Protein AF-A0A370QL96-F1 (afdb_monomer)

Organism: NCBI:txid1703343

pLDDT: mean 87.05, std 15.66, range [42.31, 98.56]

Structure (mmCIF, N/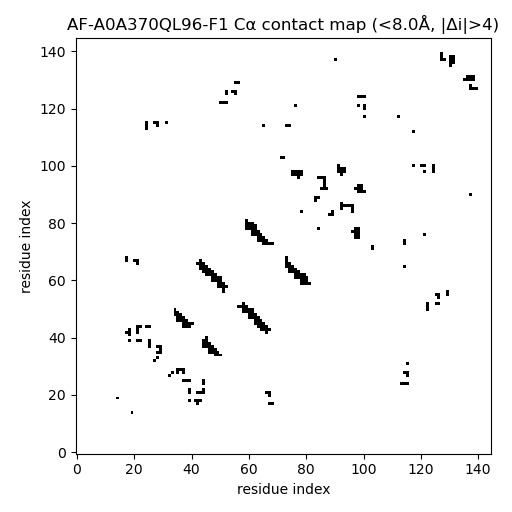CA/C/O backbone):
data_AF-A0A370QL96-F1
#
_entry.id   AF-A0A370QL96-F1
#
loop_
_atom_site.group_PDB
_atom_site.id
_atom_site.type_symbol
_atom_site.label_atom_id
_atom_site.label_alt_id
_atom_site.label_comp_id
_atom_site.label_asym_id
_atom_site.label_entity_id
_atom_site.label_seq_id
_atom_site.pdbx_PDB_ins_code
_atom_site.Cartn_x
_atom_site.Cartn_y
_atom_site.Cartn_z
_atom_site.occupancy
_atom_site.B_iso_or_equiv
_atom_site.auth_seq_id
_atom_site.auth_comp_id
_atom_site.auth_asym_id
_atom_site.auth_atom_id
_atom_site.pdbx_PDB_model_num
ATOM 1 N N . MET A 1 1 ? 9.394 -16.112 -54.673 1.00 42.31 1 MET A N 1
ATOM 2 C CA . MET A 1 1 ? 10.365 -15.279 -53.932 1.00 42.31 1 MET A CA 1
ATOM 3 C C . MET A 1 1 ? 10.027 -15.403 -52.456 1.00 42.31 1 MET A C 1
ATOM 5 O O . MET A 1 1 ? 9.014 -14.863 -52.035 1.00 42.31 1 MET A O 1
ATOM 9 N N . GLY A 1 2 ? 10.762 -16.230 -51.711 1.00 45.53 2 GLY A N 1
ATOM 10 C CA . GLY A 1 2 ? 10.506 -16.441 -50.284 1.00 45.53 2 GLY A CA 1
ATOM 11 C C . GLY A 1 2 ? 11.144 -15.321 -49.474 1.00 45.53 2 GLY A C 1
ATOM 12 O O . GLY A 1 2 ? 12.354 -15.126 -49.560 1.00 45.53 2 GLY A O 1
ATOM 13 N N . VAL A 1 3 ? 10.343 -14.571 -48.721 1.00 49.50 3 VAL A N 1
ATOM 14 C CA . VAL A 1 3 ? 10.863 -13.599 -47.755 1.00 49.50 3 VAL A CA 1
ATOM 15 C C . VAL A 1 3 ? 11.424 -14.394 -46.582 1.00 49.50 3 VAL A C 1
ATOM 17 O O . VAL A 1 3 ? 10.677 -15.032 -45.844 1.00 49.50 3 VAL A O 1
ATOM 20 N N . ASN A 1 4 ? 12.747 -14.399 -46.445 1.00 49.22 4 ASN A N 1
ATOM 21 C CA . ASN A 1 4 ? 13.420 -15.013 -45.310 1.00 49.22 4 ASN A CA 1
ATOM 22 C C . ASN A 1 4 ? 13.258 -14.080 -44.100 1.00 49.22 4 ASN A C 1
ATOM 24 O O . ASN A 1 4 ? 13.904 -13.034 -44.022 1.00 49.22 4 ASN A O 1
ATOM 28 N N . PHE A 1 5 ? 12.325 -14.412 -43.208 1.00 52.44 5 PHE A N 1
ATOM 29 C CA . PHE A 1 5 ? 12.173 -13.726 -41.930 1.00 52.44 5 PHE A CA 1
ATOM 30 C C . PHE A 1 5 ? 13.168 -14.326 -40.941 1.00 52.44 5 PHE A C 1
ATOM 32 O O . PHE A 1 5 ? 12.954 -15.406 -40.394 1.00 52.44 5 PHE A O 1
ATOM 39 N N . ASP A 1 6 ? 14.269 -13.615 -40.723 1.00 55.47 6 ASP A N 1
ATOM 40 C CA . ASP A 1 6 ? 15.273 -14.002 -39.741 1.00 55.47 6 ASP A CA 1
ATOM 41 C C . ASP A 1 6 ? 14.768 -13.680 -38.322 1.00 55.47 6 ASP A C 1
ATOM 43 O O . ASP A 1 6 ? 14.869 -12.553 -37.827 1.00 55.47 6 ASP A O 1
ATOM 47 N N . ILE A 1 7 ? 14.181 -14.690 -37.673 1.00 57.59 7 ILE A N 1
ATOM 48 C CA . ILE A 1 7 ? 13.631 -14.641 -36.304 1.00 57.59 7 ILE A CA 1
ATOM 49 C C . ILE A 1 7 ? 14.734 -14.326 -35.267 1.00 57.59 7 ILE A C 1
ATOM 51 O O . ILE A 1 7 ? 14.443 -13.905 -34.147 1.00 57.59 7 ILE A O 1
ATOM 55 N N . ASN A 1 8 ? 16.015 -14.464 -35.637 1.00 47.28 8 ASN A N 1
ATOM 56 C CA . ASN A 1 8 ? 17.154 -14.303 -34.732 1.00 47.28 8 ASN A CA 1
ATOM 57 C C . ASN A 1 8 ? 17.785 -12.915 -34.728 1.00 47.28 8 ASN A C 1
ATOM 59 O O . ASN A 1 8 ? 18.743 -12.688 -33.979 1.00 47.28 8 ASN A O 1
ATOM 63 N N . ARG A 1 9 ? 17.217 -11.935 -35.438 1.00 44.56 9 ARG A N 1
ATOM 64 C CA . ARG A 1 9 ? 17.517 -10.534 -35.141 1.00 44.56 9 ARG A CA 1
ATOM 65 C C . ARG A 1 9 ? 16.807 -10.165 -33.840 1.00 44.56 9 ARG A C 1
ATOM 67 O O . ARG A 1 9 ? 15.856 -9.390 -33.840 1.00 44.56 9 ARG A O 1
ATOM 74 N N . LYS A 1 10 ? 17.286 -10.714 -32.712 1.00 46.78 10 LYS A N 1
ATOM 75 C CA . LYS A 1 10 ? 17.074 -10.143 -31.382 1.00 46.78 10 LYS A CA 1
ATOM 76 C C . LYS A 1 10 ? 17.498 -8.696 -31.520 1.00 46.78 10 LYS A C 1
ATOM 78 O O . LYS A 1 10 ? 18.689 -8.386 -31.529 1.00 46.78 10 LYS A O 1
ATOM 83 N N . LEU A 1 11 ? 16.517 -7.821 -31.724 1.00 43.84 11 LEU A N 1
ATOM 84 C CA . LEU A 1 11 ? 16.695 -6.395 -31.605 1.00 43.84 11 LEU A CA 1
ATOM 85 C C . LEU A 1 11 ? 17.345 -6.237 -30.244 1.00 43.84 11 LEU A C 1
ATOM 87 O O . LEU A 1 11 ? 16.712 -6.464 -29.214 1.00 43.84 11 LEU A O 1
ATOM 91 N N . LYS A 1 12 ? 18.636 -5.918 -30.252 1.00 42.44 12 LYS A N 1
ATOM 92 C CA . LYS A 1 12 ? 19.398 -5.534 -29.075 1.00 42.44 12 LYS A CA 1
ATOM 93 C C . LYS A 1 12 ? 18.908 -4.141 -28.692 1.00 42.44 12 LYS A C 1
ATOM 95 O O . LYS A 1 12 ? 19.661 -3.176 -28.682 1.00 42.44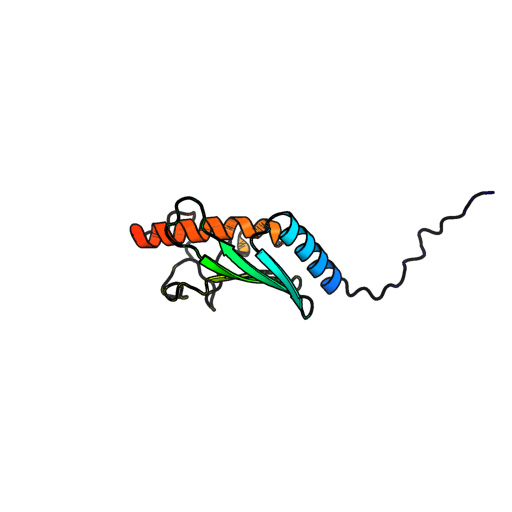 12 LYS A O 1
ATOM 100 N N . VAL A 1 13 ? 17.598 -4.014 -28.475 1.00 46.84 13 VAL A N 1
ATOM 101 C CA . VAL A 1 13 ? 17.053 -2.893 -27.754 1.00 46.84 13 VAL A CA 1
ATOM 102 C C . VAL A 1 13 ? 17.642 -3.097 -26.382 1.00 46.84 13 VAL A C 1
ATOM 104 O O . VAL A 1 13 ? 17.352 -4.088 -25.715 1.00 46.84 13 VAL A O 1
ATOM 107 N N . ILE A 1 14 ? 18.522 -2.190 -25.989 1.00 46.41 14 ILE A N 1
ATOM 108 C CA . ILE A 1 14 ? 18.921 -2.014 -24.601 1.00 46.41 14 ILE A CA 1
ATOM 109 C C . ILE A 1 14 ? 17.657 -1.497 -23.889 1.00 46.41 14 ILE A C 1
ATOM 111 O O . ILE A 1 14 ? 17.528 -0.329 -23.545 1.00 46.41 14 ILE A O 1
ATOM 115 N N . ARG A 1 15 ? 16.630 -2.345 -23.808 1.00 53.62 15 ARG A N 1
ATOM 116 C CA . ARG A 1 15 ? 15.414 -2.137 -23.043 1.00 53.62 15 ARG A CA 1
ATOM 117 C C . ARG A 1 15 ? 15.807 -2.562 -21.652 1.00 53.62 15 ARG A C 1
ATOM 119 O O . ARG A 1 15 ? 16.122 -3.723 -21.424 1.00 53.62 15 ARG A O 1
ATOM 126 N N . ASN A 1 16 ? 15.837 -1.610 -20.733 1.00 73.69 16 ASN A N 1
ATOM 127 C CA . ASN A 1 16 ? 15.901 -1.946 -19.326 1.00 73.69 16 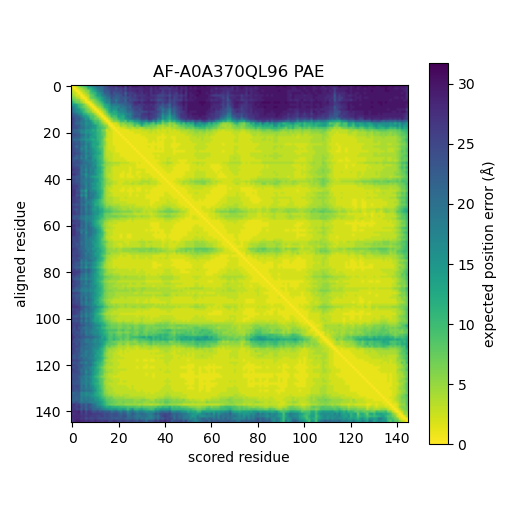ASN A CA 1
ATOM 128 C C . ASN A 1 16 ? 14.626 -2.755 -19.015 1.00 73.69 16 ASN A C 1
ATOM 130 O O . ASN A 1 16 ? 13.530 -2.195 -18.945 1.00 73.69 16 ASN A O 1
ATOM 134 N N . GLU A 1 17 ? 14.755 -4.082 -18.951 1.00 72.75 17 GLU A N 1
ATOM 135 C CA . GLU A 1 17 ? 13.640 -5.030 -18.807 1.00 72.75 17 GLU A CA 1
ATOM 136 C C . GLU A 1 17 ? 12.776 -4.683 -17.592 1.00 72.75 17 GLU A C 1
ATOM 138 O O . GLU A 1 17 ? 11.553 -4.768 -17.645 1.00 72.75 17 GLU A O 1
ATOM 143 N N . LYS A 1 18 ? 13.406 -4.157 -16.538 1.00 76.88 18 LYS A N 1
ATOM 144 C CA . LYS A 1 18 ? 12.754 -3.716 -15.300 1.00 76.88 18 LYS A CA 1
ATOM 145 C C . LYS A 1 18 ? 11.868 -2.498 -15.524 1.00 76.88 18 LYS A C 1
ATOM 147 O O . LYS A 1 18 ? 10.720 -2.480 -15.093 1.00 76.88 18 LYS A O 1
ATOM 152 N N . ILE A 1 19 ? 12.377 -1.504 -16.255 1.00 84.12 19 ILE A N 1
ATOM 153 C CA . ILE A 1 19 ? 11.587 -0.334 -16.659 1.00 84.12 19 ILE A CA 1
ATOM 154 C C . ILE A 1 19 ? 10.410 -0.783 -17.530 1.00 84.12 19 ILE A C 1
ATOM 156 O O . ILE A 1 19 ? 9.289 -0.328 -17.331 1.00 84.12 19 ILE A O 1
ATOM 160 N N . THR A 1 20 ? 10.647 -1.717 -18.455 1.00 88.19 20 THR A N 1
ATOM 161 C CA . THR A 1 20 ? 9.588 -2.267 -19.315 1.00 88.19 20 THR A CA 1
ATOM 162 C C . THR A 1 20 ? 8.502 -2.946 -18.482 1.00 88.19 20 THR A C 1
ATOM 164 O O . THR A 1 20 ? 7.321 -2.688 -18.688 1.00 88.19 20 THR A O 1
ATOM 167 N N . ALA A 1 21 ? 8.887 -3.761 -17.502 1.00 88.19 21 ALA A N 1
ATOM 168 C CA . ALA A 1 21 ? 7.944 -4.442 -16.633 1.00 88.19 21 ALA A CA 1
ATOM 169 C C . ALA A 1 21 ? 7.142 -3.470 -15.750 1.00 88.19 21 ALA A C 1
ATOM 171 O O . ALA A 1 21 ? 5.938 -3.657 -15.592 1.00 88.19 21 ALA A O 1
ATOM 172 N N . ALA A 1 22 ? 7.756 -2.391 -15.252 1.00 91.31 22 ALA A N 1
ATOM 173 C CA . ALA A 1 22 ? 7.036 -1.335 -14.537 1.00 91.31 22 ALA A CA 1
ATOM 174 C C . ALA A 1 22 ? 5.968 -0.657 -15.420 1.00 91.31 22 ALA A C 1
ATOM 176 O O . ALA A 1 22 ? 4.848 -0.446 -14.961 1.00 91.31 22 ALA A O 1
ATOM 177 N N . TYR A 1 23 ? 6.271 -0.388 -16.696 1.00 94.25 23 TYR A N 1
ATOM 178 C CA . TYR A 1 23 ? 5.292 0.150 -17.653 1.00 94.25 23 TYR A CA 1
ATOM 179 C C . TYR A 1 23 ? 4.183 -0.848 -18.017 1.00 94.25 23 TYR A C 1
ATOM 181 O O . TYR A 1 23 ? 3.040 -0.448 -18.232 1.00 94.25 23 TYR A O 1
ATOM 189 N N . ILE A 1 24 ? 4.483 -2.150 -18.062 1.00 93.12 24 ILE A N 1
ATOM 190 C CA . ILE A 1 24 ? 3.456 -3.186 -18.246 1.00 93.12 24 ILE A CA 1
ATOM 191 C C . ILE A 1 24 ? 2.489 -3.178 -17.056 1.00 93.12 24 ILE A C 1
ATOM 193 O O . ILE A 1 24 ? 1.276 -3.161 -17.255 1.00 93.12 24 ILE A O 1
ATOM 197 N N . GLN A 1 25 ? 3.010 -3.134 -15.826 1.00 93.56 25 GLN A N 1
ATOM 198 C CA . GLN A 1 25 ? 2.178 -3.030 -14.623 1.00 93.56 25 GLN A CA 1
ATOM 199 C C . GLN A 1 25 ? 1.349 -1.743 -14.627 1.00 93.56 25 GLN A C 1
ATOM 201 O O . GLN A 1 25 ? 0.148 -1.812 -14.389 1.00 93.56 25 GLN A O 1
ATOM 206 N N . GLN A 1 26 ? 1.952 -0.599 -14.973 1.00 95.50 26 GLN A N 1
ATOM 207 C CA . GLN A 1 26 ? 1.238 0.671 -15.143 1.00 95.50 26 GLN A CA 1
ATOM 208 C C . GLN A 1 26 ? 0.020 0.513 -16.060 1.00 95.50 26 GLN A C 1
ATOM 210 O O . GLN A 1 26 ? -1.091 0.859 -15.664 1.00 95.50 26 GLN A O 1
ATOM 215 N N . HIS A 1 27 ? 0.212 -0.065 -17.250 1.00 95.69 27 HIS A N 1
ATOM 216 C CA . HIS A 1 27 ? -0.868 -0.255 -18.216 1.00 95.69 27 HIS A CA 1
ATOM 217 C C . HIS A 1 27 ? -2.034 -1.068 -17.637 1.00 95.69 27 HIS A C 1
ATOM 219 O O . HIS A 1 27 ? -3.194 -0.685 -17.793 1.00 95.69 27 HIS A O 1
ATOM 225 N N . TYR A 1 28 ? -1.747 -2.183 -16.959 1.00 95.88 28 TYR A N 1
ATOM 226 C CA . TYR A 1 28 ? -2.799 -3.008 -16.368 1.00 95.88 28 TYR A CA 1
ATOM 227 C C . TYR A 1 28 ? -3.494 -2.316 -15.193 1.00 95.88 28 TYR A C 1
ATOM 229 O O . TYR A 1 28 ? -4.717 -2.395 -15.087 1.00 95.88 28 TYR A O 1
ATOM 237 N N . VAL A 1 29 ? -2.754 -1.600 -14.344 1.00 96.44 29 VAL A N 1
ATOM 238 C CA . VAL A 1 29 ? -3.346 -0.847 -13.232 1.00 96.44 29 VAL A CA 1
ATOM 239 C C . VAL A 1 29 ? -4.291 0.226 -13.755 1.00 96.44 29 VAL A C 1
ATOM 241 O O . VAL A 1 29 ? -5.443 0.260 -13.344 1.00 96.44 29 VAL A O 1
ATOM 244 N N . GLU A 1 30 ? -3.857 1.049 -14.707 1.00 95.06 30 GLU A N 1
ATOM 245 C CA . GLU A 1 30 ? -4.685 2.129 -15.258 1.00 95.06 30 GLU A CA 1
ATOM 246 C C . GLU A 1 30 ? -5.923 1.592 -15.991 1.00 95.06 30 GLU A C 1
ATOM 248 O O . GLU A 1 30 ? -6.995 2.195 -15.932 1.00 95.06 30 GLU A O 1
ATOM 253 N N . LYS A 1 31 ? -5.803 0.426 -16.638 1.00 96.38 31 LYS A N 1
ATOM 254 C CA . LYS A 1 31 ? -6.912 -0.232 -17.336 1.00 96.38 31 LYS A CA 1
ATOM 255 C C . LYS A 1 31 ? -7.957 -0.827 -16.389 1.00 96.38 31 LYS A C 1
ATOM 257 O O . LYS A 1 31 ? -9.148 -0.748 -16.682 1.00 96.38 31 LYS A O 1
ATOM 262 N N . HIS A 1 32 ? -7.528 -1.471 -15.304 1.00 96.81 32 HIS A N 1
ATOM 263 C CA . HIS A 1 32 ? -8.414 -2.245 -14.423 1.00 96.81 32 HIS A CA 1
ATOM 264 C C . HIS A 1 32 ? -8.812 -1.500 -13.143 1.00 96.81 32 HIS A C 1
ATOM 266 O O . HIS A 1 32 ? -9.858 -1.784 -12.563 1.00 96.81 32 HIS A O 1
ATOM 272 N N . PHE A 1 33 ? -8.017 -0.518 -12.725 1.00 96.56 33 PHE A N 1
ATOM 273 C CA . PHE A 1 33 ? -8.191 0.244 -11.493 1.00 96.56 33 PHE A CA 1
ATOM 274 C C . PHE A 1 33 ? -8.061 1.751 -11.773 1.00 96.56 33 PHE A C 1
ATOM 276 O O . PHE A 1 33 ? -7.130 2.395 -11.288 1.00 96.56 33 PHE A O 1
ATOM 283 N N . PRO A 1 34 ? -9.017 2.354 -12.510 1.00 95.12 34 PRO A N 1
ATOM 284 C CA . PRO A 1 34 ? -8.948 3.761 -12.929 1.00 95.12 34 PRO A CA 1
ATOM 285 C C . PRO A 1 34 ? -8.953 4.763 -11.761 1.00 95.12 34 PRO A C 1
ATOM 287 O O . PRO A 1 34 ? -8.694 5.948 -11.950 1.00 95.12 34 PRO A O 1
ATOM 290 N N . TRP A 1 35 ? -9.242 4.299 -10.543 1.00 96.12 35 TRP A N 1
ATOM 291 C CA . TRP A 1 35 ? -9.173 5.086 -9.313 1.00 96.12 35 TRP A CA 1
ATOM 292 C C . TRP A 1 35 ? -7.738 5.264 -8.777 1.00 96.12 35 TRP A C 1
ATOM 294 O O . TRP A 1 35 ? -7.537 6.027 -7.829 1.00 96.12 35 TRP A O 1
ATOM 304 N N . ILE A 1 36 ? -6.742 4.594 -9.375 1.00 97.31 36 ILE A N 1
ATOM 305 C CA . ILE A 1 36 ? -5.314 4.766 -9.087 1.00 97.31 36 ILE A CA 1
ATOM 306 C C . ILE A 1 36 ? -4.646 5.444 -10.283 1.00 97.31 36 ILE A C 1
ATOM 308 O O . ILE A 1 36 ? -4.508 4.864 -11.356 1.00 97.31 36 ILE A O 1
ATOM 312 N N . SER A 1 37 ? -4.162 6.665 -10.084 1.00 97.12 37 SER A N 1
ATOM 313 C CA . SER A 1 37 ? -3.258 7.322 -11.026 1.00 97.12 37 SER A CA 1
ATOM 314 C C . SER A 1 37 ? -1.827 6.875 -10.765 1.00 97.12 37 SER A C 1
ATOM 316 O O . SER A 1 37 ? -1.408 6.822 -9.606 1.00 97.12 37 SER A O 1
ATOM 318 N N . THR A 1 38 ? -1.063 6.581 -11.818 1.00 97.12 38 THR A N 1
ATOM 319 C CA . THR A 1 38 ? 0.289 6.034 -11.671 1.00 97.12 38 THR A CA 1
ATOM 320 C C . THR A 1 38 ? 1.340 6.753 -12.509 1.00 97.12 38 THR A C 1
ATOM 322 O O . THR A 1 38 ? 1.031 7.460 -13.465 1.00 97.12 38 THR A O 1
ATOM 325 N N . VAL A 1 39 ? 2.603 6.604 -12.113 1.00 96.75 39 VAL A N 1
ATOM 326 C CA . VAL A 1 39 ? 3.776 7.078 -12.848 1.00 96.75 39 VAL A CA 1
ATOM 327 C C . VAL A 1 39 ? 4.939 6.121 -12.617 1.00 96.75 39 VAL A C 1
ATOM 329 O O . VAL A 1 39 ? 5.185 5.691 -11.489 1.00 96.75 39 VAL A O 1
ATOM 332 N N . VAL A 1 40 ? 5.690 5.800 -13.670 1.00 95.50 40 VAL A N 1
ATOM 333 C CA . VAL A 1 40 ? 6.943 5.051 -13.535 1.00 95.50 40 VAL A CA 1
ATOM 334 C C . VAL A 1 40 ? 8.091 6.024 -13.277 1.00 95.50 40 VAL A C 1
ATOM 336 O O . VAL A 1 40 ? 8.346 6.926 -14.073 1.00 95.50 40 VAL A O 1
ATOM 339 N N . LYS A 1 41 ? 8.809 5.830 -12.170 1.00 92.31 41 LYS A N 1
ATOM 340 C CA . LYS A 1 41 ? 9.988 6.619 -11.796 1.00 92.31 41 LYS A CA 1
ATOM 341 C C . LYS A 1 41 ? 11.072 5.703 -11.243 1.00 92.31 41 LYS A C 1
ATOM 343 O O . LYS A 1 41 ? 10.789 4.845 -10.415 1.00 92.31 41 LYS A O 1
ATOM 348 N N . ASP A 1 42 ? 12.306 5.870 -11.717 1.00 89.25 42 ASP A N 1
ATOM 349 C CA . ASP A 1 42 ? 13.474 5.088 -11.280 1.00 89.25 42 ASP A CA 1
ATOM 350 C C . ASP A 1 42 ? 13.254 3.560 -11.352 1.00 89.25 42 ASP A C 1
ATOM 352 O O . ASP A 1 42 ? 13.735 2.795 -10.520 1.00 89.25 42 ASP A O 1
ATOM 356 N N . GLY A 1 43 ? 12.482 3.105 -12.349 1.00 86.88 43 GLY A N 1
ATOM 357 C CA . GLY A 1 43 ? 12.131 1.691 -12.538 1.00 86.88 43 GLY A CA 1
ATOM 358 C C . GLY A 1 43 ? 11.068 1.146 -11.576 1.00 86.88 43 GLY A C 1
ATOM 359 O O . GLY A 1 43 ? 10.810 -0.055 -11.597 1.00 86.88 43 GLY A O 1
ATOM 360 N N . LYS A 1 44 ? 10.444 2.005 -10.764 1.00 93.88 44 LYS A N 1
ATOM 361 C CA . LYS A 1 44 ? 9.343 1.673 -9.851 1.00 93.88 44 LYS A CA 1
ATOM 362 C C . LYS A 1 44 ? 8.044 2.279 -10.351 1.00 93.88 44 LYS A C 1
ATOM 364 O O . LYS A 1 44 ? 8.048 3.357 -10.943 1.00 93.88 44 LYS A O 1
ATOM 369 N N . LEU A 1 45 ? 6.935 1.610 -10.074 1.00 95.88 45 LEU A N 1
ATOM 370 C CA . LEU A 1 45 ? 5.604 2.149 -10.298 1.00 95.88 45 LEU A CA 1
ATOM 371 C C . LEU A 1 45 ? 5.147 2.864 -9.026 1.00 95.88 45 LEU A C 1
ATOM 373 O O . LEU A 1 45 ? 5.002 2.250 -7.971 1.00 95.88 45 LEU A O 1
ATOM 377 N N . LEU A 1 46 ? 4.947 4.170 -9.117 1.00 97.69 46 LEU A N 1
ATOM 378 C CA . LEU A 1 46 ? 4.369 4.975 -8.051 1.00 97.69 46 LEU A CA 1
ATOM 379 C C . LEU A 1 46 ? 2.898 5.206 -8.366 1.00 97.69 46 LEU A C 1
ATOM 381 O O . LEU A 1 46 ? 2.548 5.447 -9.519 1.00 97.69 46 LEU A O 1
ATOM 385 N N . GLY A 1 47 ? 2.041 5.159 -7.354 1.00 97.19 47 GLY A N 1
ATOM 386 C CA . GLY A 1 47 ? 0.612 5.384 -7.522 1.00 97.19 47 GLY A CA 1
ATOM 387 C C . GLY A 1 47 ? 0.019 6.251 -6.424 1.00 97.19 47 GLY A C 1
ATOM 388 O O . GLY A 1 47 ? 0.497 6.263 -5.289 1.00 97.19 47 GLY A O 1
ATOM 389 N N . LYS A 1 48 ? -1.046 6.968 -6.769 1.00 98.38 48 LYS A N 1
ATOM 390 C CA . LYS A 1 48 ? -1.920 7.665 -5.829 1.00 98.38 48 LYS A CA 1
ATOM 391 C C . LYS A 1 48 ? -3.364 7.393 -6.221 1.00 98.38 48 LYS A C 1
ATOM 393 O O . LYS A 1 48 ? -3.715 7.511 -7.391 1.00 98.38 48 LYS A O 1
ATOM 398 N N . GLY A 1 49 ? -4.197 7.062 -5.246 1.00 97.69 49 GLY A N 1
ATOM 399 C CA . GLY A 1 49 ? -5.606 6.781 -5.492 1.00 97.69 49 GLY A CA 1
ATOM 400 C C . GLY A 1 49 ? -6.498 7.223 -4.349 1.00 97.69 49 GLY A C 1
ATOM 401 O O . GLY A 1 49 ? -6.029 7.461 -3.234 1.00 97.69 49 GLY A O 1
ATOM 402 N N . LYS A 1 50 ? -7.791 7.328 -4.645 1.00 98.25 50 LYS A N 1
ATOM 403 C CA . LYS A 1 50 ? -8.842 7.491 -3.642 1.00 98.25 50 LYS A CA 1
ATOM 404 C C . LYS A 1 50 ? -9.809 6.334 -3.758 1.00 98.25 50 LYS A C 1
ATOM 406 O O . LYS A 1 50 ? -10.238 6.005 -4.861 1.00 98.25 50 LYS A O 1
ATOM 411 N N . ILE A 1 51 ? -10.143 5.723 -2.632 1.00 97.44 51 ILE A N 1
ATOM 412 C CA . ILE A 1 51 ? -11.076 4.607 -2.603 1.00 97.44 51 ILE A CA 1
ATOM 413 C C . ILE A 1 51 ? -11.958 4.680 -1.367 1.00 97.44 51 ILE A C 1
ATOM 415 O O . ILE A 1 51 ? -11.506 4.949 -0.255 1.00 97.44 51 ILE A O 1
ATOM 419 N N . LYS A 1 52 ? -13.238 4.395 -1.572 1.00 97.88 52 LYS A N 1
ATOM 420 C CA . LYS A 1 52 ? -14.201 4.128 -0.515 1.00 97.88 52 LYS A CA 1
ATOM 421 C C . LYS A 1 52 ? -14.821 2.762 -0.801 1.00 97.88 52 LYS A C 1
ATOM 423 O O . LYS A 1 52 ? -15.741 2.693 -1.617 1.00 97.88 52 LYS A O 1
ATOM 428 N N . PRO A 1 53 ? -14.302 1.674 -0.204 1.00 96.12 53 PRO A N 1
ATOM 429 C CA . PRO A 1 53 ? -14.902 0.360 -0.376 1.00 96.12 53 PRO A CA 1
ATOM 430 C C . PRO A 1 53 ? -16.368 0.366 0.069 1.00 96.12 53 PRO A C 1
ATOM 432 O O . PRO A 1 53 ? -16.762 1.111 0.971 1.00 96.12 53 PRO A O 1
ATOM 435 N N . ASN A 1 54 ? -17.190 -0.473 -0.556 1.00 93.06 54 ASN A N 1
ATOM 436 C CA . ASN A 1 54 ? -18.594 -0.590 -0.176 1.00 93.06 54 ASN A CA 1
ATOM 437 C C . ASN A 1 54 ? -18.712 -1.027 1.291 1.00 93.06 54 ASN A C 1
ATOM 439 O O . ASN A 1 54 ? -18.067 -1.979 1.719 1.00 93.06 54 ASN A O 1
ATOM 443 N N . GLY A 1 55 ? -19.543 -0.321 2.059 1.00 91.12 55 GLY A N 1
ATOM 444 C CA . GLY A 1 55 ? -19.702 -0.551 3.498 1.00 91.12 55 GLY A CA 1
ATOM 445 C C . GLY A 1 55 ? -18.755 0.265 4.386 1.00 91.12 55 GLY A C 1
ATOM 446 O O . GLY A 1 55 ? -19.063 0.432 5.566 1.00 91.12 55 GLY A O 1
ATOM 447 N N . CYS A 1 56 ? -17.681 0.847 3.840 1.00 95.75 56 CYS A N 1
ATOM 448 C CA . CYS A 1 56 ? -16.844 1.796 4.575 1.00 95.75 56 CYS A CA 1
ATOM 449 C C . CYS A 1 56 ? -17.542 3.155 4.717 1.00 95.75 56 CYS A C 1
ATOM 451 O O . CYS A 1 56 ? -18.211 3.659 3.806 1.00 95.75 56 CYS A O 1
ATOM 453 N N . LYS A 1 57 ? -17.355 3.794 5.870 1.00 95.75 57 LYS A N 1
ATOM 454 C CA . LYS A 1 57 ? -17.833 5.148 6.152 1.00 95.75 57 LYS A CA 1
ATOM 455 C C . LYS A 1 57 ? -16.900 6.196 5.560 1.00 95.75 57 LYS A C 1
ATOM 457 O O . LYS A 1 57 ? -17.389 7.198 5.029 1.00 95.75 57 LYS A O 1
ATOM 462 N N . LYS A 1 58 ? -15.587 5.974 5.646 1.00 96.19 58 LYS A N 1
ATOM 463 C CA . LYS A 1 58 ? -14.560 6.921 5.202 1.00 96.19 58 LYS A CA 1
ATOM 464 C C . LYS A 1 58 ? -14.116 6.643 3.766 1.00 96.19 58 LYS A C 1
ATOM 466 O O . LYS A 1 58 ? -14.117 5.507 3.307 1.00 96.19 58 LYS A O 1
ATOM 471 N N . GLU A 1 59 ? -13.728 7.704 3.065 1.00 98.38 59 GLU A N 1
ATOM 472 C CA . GLU A 1 59 ? -12.907 7.603 1.857 1.00 98.38 59 GLU A CA 1
ATOM 473 C C . GLU A 1 59 ? -11.433 7.686 2.258 1.00 98.38 59 GLU A C 1
ATOM 475 O O . GLU A 1 59 ? -11.053 8.499 3.107 1.00 98.38 59 GLU A O 1
ATOM 480 N N . TYR A 1 60 ? -10.605 6.854 1.639 1.00 98.50 60 TYR A N 1
ATOM 481 C CA . TYR A 1 60 ? -9.188 6.737 1.932 1.00 98.50 60 TYR A CA 1
ATOM 482 C C . TYR A 1 60 ? -8.355 7.219 0.751 1.00 98.50 60 TYR A C 1
ATOM 484 O O . TYR A 1 60 ? -8.579 6.814 -0.390 1.00 98.50 60 TYR A O 1
ATOM 492 N N . GLU A 1 61 ? -7.371 8.068 1.036 1.00 98.56 61 GLU A N 1
ATOM 493 C CA . GLU A 1 61 ? -6.315 8.410 0.092 1.00 98.56 61 GLU A CA 1
ATOM 494 C C . GLU A 1 61 ? -5.152 7.449 0.304 1.00 98.56 61 GLU A C 1
ATOM 496 O O . GLU A 1 61 ? -4.631 7.338 1.419 1.00 98.56 61 GLU A O 1
ATOM 501 N N . ILE A 1 62 ? -4.736 6.780 -0.770 1.00 98.31 62 ILE A N 1
ATOM 502 C CA . ILE A 1 62 ? -3.621 5.842 -0.736 1.00 98.31 62 ILE A CA 1
ATOM 503 C C . ILE A 1 62 ? -2.432 6.329 -1.558 1.00 98.31 62 ILE A C 1
ATOM 505 O O . ILE A 1 62 ? -2.594 6.960 -2.606 1.00 98.31 62 ILE A O 1
ATOM 509 N N . LEU A 1 63 ? -1.237 5.970 -1.098 1.00 98.44 63 LEU A N 1
ATOM 510 C CA . LEU A 1 63 ? -0.010 5.993 -1.884 1.00 98.44 63 LEU A CA 1
ATOM 511 C C . LEU A 1 63 ? 0.489 4.574 -2.105 1.00 98.44 63 LEU A C 1
ATOM 513 O O . LEU A 1 63 ? 0.425 3.731 -1.213 1.00 98.44 63 LEU A O 1
ATOM 517 N N . VAL A 1 64 ? 1.019 4.345 -3.296 1.00 97.56 64 VAL A N 1
ATOM 518 C CA . VAL A 1 64 ? 1.506 3.057 -3.764 1.00 97.56 64 VAL A CA 1
ATOM 519 C C . VAL A 1 64 ? 2.949 3.215 -4.206 1.00 97.56 64 VAL A C 1
ATOM 521 O O . VAL A 1 64 ? 3.282 4.127 -4.964 1.00 97.56 64 VAL A O 1
ATOM 524 N N . VAL A 1 65 ? 3.790 2.283 -3.780 1.00 96.94 65 VAL A N 1
ATOM 525 C CA . VAL A 1 65 ? 5.107 2.049 -4.365 1.00 96.94 65 VAL A CA 1
ATOM 526 C C . VAL A 1 65 ? 5.180 0.584 -4.751 1.00 96.94 65 VAL A C 1
ATOM 528 O O . VAL A 1 65 ? 5.062 -0.266 -3.878 1.00 96.94 65 VAL A O 1
ATOM 531 N N . TYR A 1 66 ? 5.394 0.289 -6.026 1.00 95.56 66 TYR A N 1
ATOM 532 C CA . TYR A 1 66 ? 5.624 -1.062 -6.518 1.00 95.56 66 TYR A CA 1
ATOM 533 C C . TYR A 1 66 ? 7.002 -1.158 -7.181 1.00 95.56 66 TYR A C 1
ATOM 535 O O . TYR A 1 66 ? 7.306 -0.443 -8.140 1.00 95.56 66 TYR A O 1
ATOM 543 N N . ASP A 1 67 ? 7.852 -2.027 -6.646 1.00 93.62 67 ASP A N 1
ATOM 544 C CA . ASP A 1 67 ? 9.217 -2.275 -7.090 1.00 93.62 67 ASP A CA 1
ATOM 545 C C . ASP A 1 67 ? 9.361 -3.737 -7.503 1.00 93.62 67 ASP A C 1
ATOM 547 O O . ASP A 1 67 ? 9.412 -4.636 -6.667 1.00 93.62 67 ASP A O 1
ATOM 551 N N . ILE A 1 68 ? 9.475 -3.973 -8.810 1.00 88.31 68 ILE A N 1
ATOM 552 C CA . ILE A 1 68 ? 9.606 -5.328 -9.353 1.00 88.31 68 ILE A CA 1
ATOM 553 C C . ILE A 1 68 ? 10.880 -6.050 -8.883 1.00 88.31 68 ILE A C 1
ATOM 555 O O . ILE A 1 68 ? 10.968 -7.271 -8.989 1.00 88.31 68 ILE A O 1
ATOM 559 N N . ASN A 1 69 ? 11.868 -5.310 -8.371 1.00 88.00 69 ASN A N 1
ATOM 560 C CA . ASN A 1 69 ? 13.130 -5.866 -7.890 1.00 88.00 69 ASN A CA 1
ATOM 561 C C . ASN A 1 69 ? 13.090 -6.297 -6.424 1.00 88.00 69 ASN A C 1
ATOM 563 O O . ASN A 1 69 ? 14.053 -6.909 -5.963 1.00 88.00 69 ASN A O 1
ATOM 567 N N . ASP A 1 70 ? 12.044 -5.940 -5.678 1.00 88.44 70 ASP A N 1
ATOM 568 C CA . ASP A 1 70 ? 11.934 -6.348 -4.284 1.00 88.44 70 ASP A CA 1
ATOM 569 C C . ASP A 1 70 ? 11.546 -7.833 -4.231 1.00 88.44 70 ASP A C 1
ATOM 571 O O . ASP A 1 70 ? 10.473 -8.237 -4.677 1.00 88.44 70 ASP A O 1
ATOM 575 N N . ILE A 1 71 ? 12.470 -8.658 -3.737 1.00 82.69 71 ILE A N 1
ATOM 576 C CA . ILE A 1 71 ? 12.321 -10.120 -3.682 1.00 82.69 71 ILE A CA 1
ATOM 577 C C . ILE A 1 71 ? 11.484 -10.590 -2.491 1.00 82.69 71 ILE A C 1
ATOM 579 O O . ILE A 1 71 ? 11.123 -11.760 -2.429 1.00 82.69 71 ILE A O 1
ATOM 583 N N . LEU A 1 72 ? 11.221 -9.705 -1.524 1.00 82.81 72 LEU A N 1
ATOM 584 C CA . LEU A 1 72 ? 10.419 -10.027 -0.348 1.00 82.81 72 LEU A CA 1
ATOM 585 C C . LEU A 1 72 ? 8.978 -9.581 -0.554 1.00 82.81 72 LEU A C 1
ATOM 587 O O . LEU A 1 72 ? 8.049 -10.356 -0.335 1.00 82.81 72 LEU A O 1
ATOM 591 N N . ARG A 1 73 ? 8.793 -8.316 -0.945 1.00 89.62 73 ARG A N 1
ATOM 592 C CA . ARG A 1 73 ? 7.470 -7.727 -1.143 1.00 89.62 73 ARG A CA 1
ATOM 593 C C . ARG A 1 73 ? 7.547 -6.554 -2.106 1.00 89.62 73 ARG A C 1
ATOM 595 O O . ARG A 1 73 ? 8.158 -5.529 -1.802 1.00 89.62 73 ARG A O 1
ATOM 602 N N . LYS A 1 74 ? 6.898 -6.705 -3.257 1.00 92.31 74 LYS A N 1
ATOM 603 C CA . LYS A 1 74 ? 7.013 -5.763 -4.373 1.00 92.31 74 LYS A CA 1
ATOM 604 C C . LYS A 1 74 ? 6.255 -4.474 -4.116 1.00 92.31 74 LYS A C 1
ATOM 606 O O . LYS A 1 74 ? 6.708 -3.412 -4.526 1.00 92.31 74 LYS A O 1
ATOM 611 N N . GLU A 1 75 ? 5.139 -4.532 -3.410 1.00 94.50 75 GLU A N 1
ATOM 612 C CA . GLU A 1 75 ? 4.266 -3.400 -3.142 1.00 94.50 75 GLU A CA 1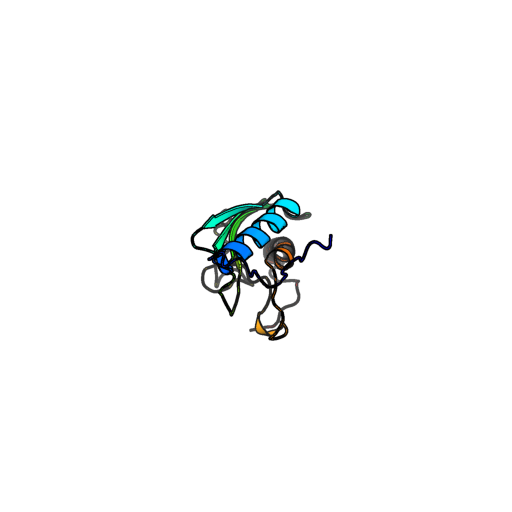
ATOM 613 C C . GLU A 1 75 ? 4.419 -2.841 -1.723 1.00 94.50 75 GLU A C 1
ATOM 615 O O . GLU A 1 75 ? 4.638 -3.550 -0.745 1.00 94.50 75 GLU A O 1
ATOM 620 N N . ARG A 1 76 ? 4.242 -1.530 -1.587 1.00 96.62 76 ARG A N 1
ATOM 621 C CA . ARG A 1 76 ? 4.042 -0.833 -0.317 1.00 96.62 76 ARG A CA 1
ATOM 622 C C . ARG A 1 76 ? 2.876 0.124 -0.497 1.00 96.62 76 ARG A C 1
ATOM 624 O O . ARG A 1 76 ? 2.952 1.032 -1.324 1.00 96.62 76 ARG A O 1
ATOM 631 N N . ILE A 1 77 ? 1.812 -0.093 0.270 1.00 98.00 77 ILE A N 1
ATOM 632 C CA . ILE A 1 77 ? 0.586 0.709 0.222 1.00 98.00 77 ILE A CA 1
ATOM 633 C C . ILE A 1 77 ? 0.448 1.473 1.528 1.00 98.00 77 ILE A C 1
ATOM 635 O O . ILE A 1 77 ? 0.571 0.872 2.588 1.00 98.00 77 ILE A O 1
ATOM 639 N N . PHE A 1 78 ? 0.181 2.772 1.465 1.00 98.44 78 PHE A N 1
ATOM 640 C CA . PHE A 1 78 ? 0.044 3.639 2.633 1.00 98.44 78 PHE A CA 1
ATOM 641 C C . PHE A 1 78 ? -1.285 4.369 2.574 1.00 98.44 78 PHE A C 1
ATOM 643 O O . PHE A 1 78 ? -1.613 4.931 1.534 1.00 98.44 78 PHE A O 1
ATOM 650 N N . VAL A 1 79 ? -2.008 4.425 3.688 1.00 98.44 79 VAL A N 1
ATOM 651 C CA . VAL A 1 79 ? -3.148 5.333 3.845 1.00 98.44 79 VAL A CA 1
ATOM 652 C C . VAL A 1 79 ? -2.628 6.648 4.414 1.00 98.44 79 VAL A C 1
ATOM 654 O O . VAL A 1 79 ? -1.990 6.653 5.463 1.00 98.44 79 VAL A O 1
ATOM 657 N N . VAL A 1 80 ? -2.869 7.762 3.721 1.00 97.94 80 VAL A N 1
ATOM 658 C CA . VAL A 1 80 ? -2.244 9.056 4.066 1.00 97.94 80 VAL A CA 1
ATOM 659 C C . VAL A 1 80 ? -3.195 10.069 4.692 1.00 97.94 80 VAL A C 1
ATOM 661 O O . VAL A 1 80 ? -2.742 11.053 5.268 1.00 97.94 80 VAL A O 1
ATOM 664 N N . ASN A 1 81 ? -4.505 9.833 4.617 1.00 98.00 81 ASN A N 1
ATOM 665 C CA . ASN A 1 81 ? -5.531 10.721 5.169 1.00 98.00 81 ASN A CA 1
ATOM 666 C C . ASN A 1 81 ? -6.168 10.205 6.478 1.00 98.00 81 ASN A C 1
ATOM 668 O O . ASN A 1 81 ? -7.170 10.760 6.923 1.00 98.00 81 ASN A O 1
ATOM 672 N N . ASP A 1 82 ? -5.599 9.173 7.113 1.00 97.31 82 ASP A N 1
ATOM 673 C CA . ASP A 1 82 ? -6.002 8.710 8.448 1.00 97.31 82 ASP A CA 1
ATOM 674 C C . ASP A 1 82 ? -4.765 8.493 9.331 1.00 97.31 82 ASP A C 1
ATOM 676 O O . ASP A 1 82 ? -4.073 7.480 9.242 1.00 97.31 82 ASP A O 1
ATOM 680 N N . SER A 1 83 ? -4.488 9.456 10.213 1.00 95.81 83 SER A N 1
ATOM 681 C CA . SER A 1 83 ? -3.322 9.427 11.104 1.00 95.81 83 SER A CA 1
ATOM 682 C C . SER A 1 83 ? -3.403 8.363 12.200 1.00 95.81 83 SER A C 1
ATOM 684 O O . SER A 1 83 ? -2.414 8.160 12.904 1.00 95.81 83 SER A O 1
ATOM 686 N N . GLN A 1 84 ? -4.547 7.689 12.367 1.00 96.19 84 GLN A N 1
ATOM 687 C CA . GLN A 1 84 ? -4.697 6.598 13.331 1.00 96.19 84 GLN A CA 1
ATOM 688 C C . GLN A 1 84 ? -4.073 5.292 12.837 1.00 96.19 84 GLN A C 1
ATOM 690 O O . GLN A 1 84 ? -3.777 4.436 13.668 1.00 96.19 84 GLN A O 1
ATOM 695 N N . ILE A 1 85 ? -3.860 5.154 11.523 1.00 97.12 85 ILE A N 1
ATOM 696 C CA . ILE A 1 85 ? -3.234 3.982 10.908 1.00 97.12 85 ILE A CA 1
ATOM 697 C C . ILE A 1 85 ? -1.724 4.065 11.142 1.00 97.12 85 ILE A C 1
ATOM 699 O O . ILE A 1 85 ? -0.989 4.726 10.409 1.00 97.12 85 ILE A O 1
ATOM 703 N N . GLN A 1 86 ? -1.269 3.438 12.225 1.00 97.12 86 GLN A N 1
ATOM 704 C CA . GLN A 1 86 ? 0.124 3.479 12.670 1.00 97.12 86 GLN A CA 1
ATOM 705 C C . GLN A 1 86 ? 0.580 2.104 13.139 1.00 97.12 86 GLN A C 1
ATOM 707 O O . GLN A 1 86 ? -0.100 1.443 13.927 1.00 97.12 86 GLN A O 1
ATOM 712 N N . PHE A 1 87 ? 1.761 1.688 12.692 1.00 96.31 87 PHE A N 1
ATOM 713 C CA . PHE A 1 87 ? 2.392 0.447 13.113 1.00 96.31 87 PHE A CA 1
ATOM 714 C C . PHE A 1 87 ? 2.535 0.414 14.641 1.00 96.31 87 PHE A C 1
ATOM 716 O O . PHE A 1 87 ? 2.897 1.412 15.267 1.00 96.31 87 PHE A O 1
ATOM 723 N N . GLY A 1 88 ? 2.196 -0.726 15.245 1.00 93.94 88 GLY A N 1
ATOM 724 C CA . GLY A 1 88 ? 2.148 -0.905 16.700 1.00 93.94 88 GLY A CA 1
ATOM 725 C C . GLY A 1 88 ? 0.870 -0.389 17.378 1.00 93.94 88 GLY A C 1
ATOM 726 O O . GLY A 1 88 ? 0.657 -0.687 18.549 1.00 93.94 88 GLY A O 1
ATOM 727 N N . LYS A 1 89 ? 0.002 0.346 16.668 1.00 94.75 89 LYS A N 1
ATOM 728 C CA . LYS A 1 89 ? -1.324 0.775 17.162 1.00 94.75 89 LYS A CA 1
ATOM 729 C C . LYS A 1 89 ? -2.472 0.169 16.367 1.00 94.75 89 LYS A C 1
ATOM 731 O O . LYS A 1 89 ? -3.531 -0.104 16.923 1.00 94.75 89 LYS A O 1
ATOM 736 N N . THR A 1 90 ? -2.269 0.001 15.068 1.00 95.38 90 THR A N 1
ATOM 737 C CA . THR A 1 90 ? -3.207 -0.629 14.145 1.00 95.38 90 THR A CA 1
ATOM 738 C C . THR A 1 90 ? -2.672 -2.010 13.790 1.00 95.38 90 THR A C 1
ATOM 740 O O . THR A 1 90 ? -1.485 -2.121 13.461 1.00 95.38 90 THR A O 1
ATOM 743 N N . PRO A 1 91 ? -3.505 -3.058 13.871 1.00 93.31 91 PRO A N 1
ATOM 744 C CA . PRO A 1 91 ? -3.100 -4.386 13.439 1.00 93.31 91 PRO A CA 1
ATOM 745 C C . PRO A 1 91 ? -2.864 -4.408 11.921 1.00 93.31 91 PRO A C 1
ATOM 747 O O . PRO A 1 91 ? -3.281 -3.498 11.200 1.00 93.31 91 PRO A O 1
ATOM 750 N N . HIS A 1 92 ? -2.185 -5.452 11.440 1.00 93.69 92 HIS A N 1
ATOM 751 C CA . HIS A 1 92 ? -1.956 -5.692 10.007 1.00 93.69 92 HIS A CA 1
ATOM 752 C C . HIS A 1 92 ? -1.259 -4.548 9.276 1.00 93.69 92 HIS A C 1
ATOM 754 O O . HIS A 1 92 ? -1.621 -4.168 8.163 1.00 93.69 92 HIS A O 1
ATOM 760 N N . LEU A 1 93 ? -0.204 -4.023 9.887 1.00 95.44 93 LEU A N 1
ATOM 761 C CA . LEU A 1 93 ? 0.745 -3.136 9.230 1.00 95.44 93 LEU A CA 1
ATOM 762 C C . LEU A 1 93 ? 2.130 -3.767 9.260 1.00 95.44 93 LEU A C 1
ATOM 764 O O . LEU A 1 93 ? 2.532 -4.364 10.256 1.00 95.44 93 LEU A O 1
ATOM 768 N N . TYR A 1 94 ? 2.891 -3.565 8.193 1.00 94.56 94 TYR A N 1
ATOM 769 C CA . TYR A 1 94 ? 4.334 -3.767 8.224 1.00 94.56 94 TYR A CA 1
ATOM 770 C C . TYR A 1 94 ? 5.034 -2.581 8.906 1.00 94.56 94 TYR A C 1
ATOM 772 O O . TYR A 1 94 ? 4.492 -1.464 8.911 1.00 94.56 94 TYR A O 1
ATOM 780 N N . PRO A 1 95 ? 6.266 -2.774 9.423 1.00 93.44 95 PRO A N 1
ATOM 781 C CA . PRO A 1 95 ? 7.103 -1.666 9.868 1.00 93.44 95 PRO A CA 1
ATOM 782 C C . PRO A 1 95 ? 7.169 -0.561 8.803 1.00 93.44 95 PRO A C 1
ATOM 784 O O . PRO A 1 95 ? 7.392 -0.835 7.623 1.00 93.44 95 PRO A O 1
ATOM 787 N N . GLY A 1 96 ? 6.941 0.690 9.214 1.00 93.38 96 GLY A N 1
ATOM 788 C CA . GLY A 1 96 ? 6.851 1.836 8.300 1.00 93.38 96 GLY A CA 1
ATOM 789 C C . GLY A 1 96 ? 5.434 2.189 7.828 1.00 93.38 96 GLY A C 1
ATOM 790 O O . GLY A 1 96 ? 5.302 3.016 6.934 1.00 93.38 96 GLY A O 1
ATOM 791 N N . ASN A 1 97 ? 4.386 1.619 8.437 1.00 96.44 97 ASN A N 1
ATOM 792 C CA . ASN A 1 97 ? 2.963 1.932 8.202 1.00 96.44 97 ASN A CA 1
ATOM 793 C C . ASN A 1 97 ? 2.403 1.501 6.840 1.00 96.44 97 ASN A C 1
ATOM 795 O O . ASN A 1 97 ? 1.315 1.940 6.467 1.00 96.44 97 ASN A O 1
ATOM 799 N N . SER A 1 98 ? 3.105 0.650 6.090 1.00 97.31 98 SER A N 1
ATOM 800 C CA . SER A 1 98 ? 2.502 0.081 4.885 1.00 97.31 98 SER A CA 1
ATOM 801 C C . SER A 1 98 ? 1.543 -1.050 5.249 1.00 97.31 98 SER A C 1
ATOM 803 O O . SER A 1 98 ? 1.878 -1.856 6.121 1.00 97.31 98 SER A O 1
ATOM 805 N N . LEU A 1 99 ? 0.418 -1.155 4.548 1.00 97.06 99 LEU A N 1
ATOM 806 C CA . LEU A 1 99 ? -0.590 -2.188 4.780 1.00 97.06 99 LEU A CA 1
ATOM 807 C C . LEU A 1 99 ? 0.003 -3.598 4.659 1.00 97.06 99 LEU A C 1
ATOM 809 O O . LEU A 1 99 ? 0.796 -3.865 3.750 1.00 97.06 99 LEU A O 1
ATOM 813 N N . CYS A 1 100 ? -0.385 -4.485 5.575 1.00 94.25 100 CYS A N 1
ATOM 814 C CA . CYS A 1 100 ? -0.164 -5.921 5.456 1.00 94.25 100 CYS A CA 1
ATOM 815 C C . CYS A 1 100 ? -1.337 -6.526 4.685 1.00 94.25 100 CYS A C 1
ATOM 817 O O . CYS A 1 100 ? -2.408 -6.723 5.247 1.00 94.25 100 CYS A O 1
ATOM 819 N N . LEU A 1 101 ? -1.151 -6.738 3.382 1.00 93.50 101 LEU A N 1
ATOM 820 C CA . LEU A 1 101 ? -2.197 -7.271 2.500 1.00 93.50 101 LEU A CA 1
ATOM 821 C C . LEU A 1 101 ? -2.172 -8.800 2.407 1.00 93.50 101 LEU A C 1
ATOM 823 O O . LEU A 1 101 ? -3.179 -9.416 2.092 1.00 93.50 101 LEU A O 1
ATOM 827 N N . TYR A 1 102 ? -1.015 -9.395 2.675 1.00 89.75 102 TYR A N 1
ATOM 828 C CA . TYR A 1 102 ? -0.770 -10.831 2.713 1.00 89.75 102 TYR A CA 1
ATOM 829 C C . TYR A 1 102 ? 0.508 -11.089 3.513 1.00 89.75 102 TYR A C 1
ATOM 831 O O . TYR A 1 102 ? 1.312 -10.166 3.700 1.00 89.75 102 TYR A O 1
ATOM 839 N N . TYR A 1 103 ? 0.735 -12.337 3.929 1.00 86.38 103 TYR A N 1
ATOM 840 C CA . TYR A 1 103 ? 1.999 -12.767 4.525 1.00 86.38 103 TYR A CA 1
ATOM 841 C C . TYR A 1 103 ? 2.894 -13.449 3.472 1.00 86.38 103 TYR A C 1
ATOM 843 O O . TYR A 1 103 ? 2.529 -14.504 2.957 1.00 86.38 103 TYR A O 1
ATOM 851 N N . PRO A 1 104 ? 4.080 -12.897 3.132 1.00 81.44 104 PRO A N 1
ATOM 852 C CA . PRO A 1 104 ? 4.924 -13.422 2.061 1.00 81.44 104 PRO A CA 1
ATOM 853 C C . PRO A 1 104 ? 5.309 -14.896 2.192 1.00 81.44 104 PRO A C 1
ATOM 855 O O . PRO A 1 104 ? 5.547 -15.539 1.177 1.00 81.44 104 PRO A O 1
ATOM 858 N N . LYS A 1 105 ? 5.378 -15.446 3.414 1.00 82.06 105 LYS A N 1
ATOM 859 C CA . LYS A 1 105 ? 5.749 -16.858 3.611 1.00 82.06 105 LYS A CA 1
ATOM 860 C C . LYS A 1 105 ? 4.608 -17.838 3.339 1.00 82.06 105 LYS A C 1
ATOM 862 O O . LYS A 1 105 ? 4.891 -19.021 3.186 1.00 82.06 105 LYS A O 1
ATOM 867 N N . ASP A 1 106 ? 3.367 -17.360 3.277 1.00 82.94 106 ASP A N 1
ATOM 868 C CA . ASP A 1 106 ? 2.211 -18.196 2.933 1.00 82.94 106 ASP A CA 1
ATOM 869 C C . ASP A 1 106 ? 2.070 -18.359 1.415 1.00 82.94 106 ASP A C 1
ATOM 871 O O . ASP A 1 106 ? 1.347 -19.232 0.934 1.00 82.94 106 ASP A O 1
ATOM 875 N N . LEU A 1 107 ? 2.786 -17.539 0.641 1.00 81.38 107 LEU A N 1
ATOM 876 C CA . LEU A 1 107 ? 2.825 -17.653 -0.805 1.00 81.38 107 LEU A CA 1
ATOM 877 C C . LEU A 1 107 ? 3.841 -18.721 -1.238 1.00 81.38 107 LEU A C 1
ATOM 879 O O . LEU A 1 107 ? 4.918 -18.835 -0.644 1.00 81.38 107 LEU A O 1
ATOM 883 N N . PRO A 1 108 ? 3.551 -19.485 -2.309 1.00 83.00 108 PRO A N 1
ATOM 884 C CA . PRO A 1 108 ? 4.537 -20.367 -2.919 1.00 83.00 108 PRO A CA 1
ATOM 885 C C . PRO A 1 108 ? 5.819 -19.602 -3.268 1.00 83.00 108 PRO A C 1
ATOM 887 O O . PRO A 1 108 ? 5.758 -18.499 -3.804 1.00 83.00 108 PRO A O 1
ATOM 890 N N . GLN A 1 109 ? 6.988 -20.203 -3.026 1.00 72.94 109 GLN A N 1
ATOM 891 C CA . GLN A 1 109 ? 8.290 -19.545 -3.244 1.00 72.94 109 GLN A CA 1
ATOM 892 C C . GLN A 1 109 ? 8.515 -19.068 -4.690 1.00 72.94 109 GLN A C 1
ATOM 894 O O . GLN A 1 109 ? 9.327 -18.183 -4.937 1.00 72.94 109 GLN A O 1
ATOM 899 N N . ASN A 1 110 ? 7.820 -19.677 -5.648 1.00 75.38 110 ASN A N 1
ATOM 900 C CA . ASN A 1 110 ? 7.873 -19.361 -7.070 1.00 75.38 110 ASN A CA 1
ATOM 901 C C . ASN A 1 110 ? 6.678 -18.522 -7.554 1.00 75.38 110 ASN A C 1
ATOM 903 O O . ASN A 1 110 ? 6.559 -18.298 -8.759 1.00 75.38 110 ASN A O 1
ATOM 907 N N . LEU A 1 111 ? 5.777 -18.105 -6.658 1.00 78.88 111 LEU A N 1
ATOM 908 C CA . LEU A 1 111 ? 4.661 -17.245 -7.020 1.00 78.88 111 LEU A CA 1
ATOM 909 C C . LEU A 1 111 ? 5.156 -15.809 -7.179 1.00 78.88 111 LEU A C 1
ATOM 911 O O . LEU A 1 111 ? 5.584 -15.169 -6.221 1.00 78.88 111 LEU A O 1
ATOM 915 N N . ASP A 1 112 ? 5.059 -15.304 -8.404 1.00 80.06 112 ASP A N 1
ATOM 916 C CA . ASP A 1 112 ? 5.314 -13.905 -8.713 1.00 80.06 112 ASP A CA 1
ATOM 917 C C . ASP A 1 112 ? 3.982 -13.142 -8.789 1.00 80.06 112 ASP A C 1
ATOM 919 O O . ASP A 1 112 ? 3.263 -13.233 -9.786 1.00 80.06 112 ASP A O 1
ATOM 923 N N . LEU A 1 113 ? 3.636 -12.428 -7.712 1.00 83.81 113 LEU A N 1
ATOM 924 C CA . LEU A 1 113 ? 2.434 -11.596 -7.667 1.00 83.81 113 LEU A CA 1
ATOM 925 C C . LEU A 1 113 ? 2.638 -10.303 -8.459 1.00 83.81 113 LEU A C 1
ATOM 927 O O . LEU A 1 113 ? 3.529 -9.501 -8.160 1.00 83.81 113 LEU A O 1
ATOM 931 N N . ASN A 1 114 ? 1.751 -10.063 -9.425 1.00 89.12 114 ASN A N 1
ATOM 932 C CA . ASN A 1 114 ? 1.664 -8.763 -10.071 1.00 89.12 114 ASN A CA 1
ATOM 933 C C . ASN A 1 114 ? 0.929 -7.789 -9.159 1.00 89.12 114 ASN A C 1
ATOM 935 O O . ASN A 1 114 ? 0.111 -8.175 -8.324 1.00 89.12 114 ASN A O 1
ATOM 939 N N . PHE A 1 115 ? 1.149 -6.492 -9.364 1.00 92.19 115 PHE A N 1
ATOM 940 C CA . PHE A 1 115 ? 0.494 -5.503 -8.520 1.00 92.19 115 PHE A CA 1
ATOM 941 C C . PHE A 1 115 ? -1.038 -5.556 -8.647 1.00 92.19 115 PHE A C 1
ATOM 943 O O . PHE A 1 115 ? -1.751 -5.396 -7.658 1.00 92.19 115 PHE A O 1
ATOM 950 N N . ILE A 1 116 ? -1.549 -5.855 -9.845 1.00 93.62 116 ILE A N 1
ATOM 951 C CA . ILE A 1 116 ? -2.989 -6.000 -10.092 1.00 93.62 116 ILE A CA 1
ATOM 952 C C . ILE A 1 116 ? -3.662 -7.083 -9.247 1.00 93.62 116 ILE A C 1
ATOM 954 O O . ILE A 1 116 ? -4.837 -6.933 -8.921 1.00 93.62 116 ILE A O 1
ATOM 958 N N . ASP A 1 117 ? -2.918 -8.120 -8.862 1.00 91.50 117 ASP A N 1
ATOM 959 C CA . ASP A 1 117 ? -3.432 -9.232 -8.061 1.00 91.50 117 ASP A CA 1
ATOM 960 C C . ASP A 1 117 ? -3.579 -8.822 -6.585 1.00 91.50 117 ASP A C 1
ATOM 962 O O . ASP A 1 117 ? -4.414 -9.356 -5.862 1.00 91.50 117 ASP A O 1
ATOM 966 N N . VAL A 1 118 ? -2.807 -7.819 -6.155 1.00 93.00 118 VAL A N 1
ATOM 967 C CA . VAL A 1 118 ? -2.734 -7.340 -4.768 1.00 93.00 118 VAL A CA 1
ATOM 968 C C . VAL A 1 118 ? -3.677 -6.158 -4.505 1.00 93.00 118 VAL A C 1
ATOM 970 O O . VAL A 1 118 ? -4.134 -5.963 -3.378 1.00 93.00 118 VAL A O 1
ATOM 973 N N . ILE A 1 119 ? -4.009 -5.361 -5.528 1.00 95.62 119 ILE A N 1
ATOM 974 C CA . ILE A 1 119 ? -4.890 -4.186 -5.387 1.00 95.62 119 ILE A CA 1
ATOM 975 C C . ILE A 1 119 ? -6.244 -4.512 -4.720 1.00 95.62 119 ILE A C 1
ATOM 977 O O . ILE A 1 119 ? -6.661 -3.731 -3.858 1.00 95.62 119 ILE A O 1
ATOM 981 N N . PRO A 1 120 ? -6.945 -5.619 -5.043 1.00 95.19 120 PRO A N 1
ATOM 982 C CA . PRO A 1 120 ? -8.208 -5.95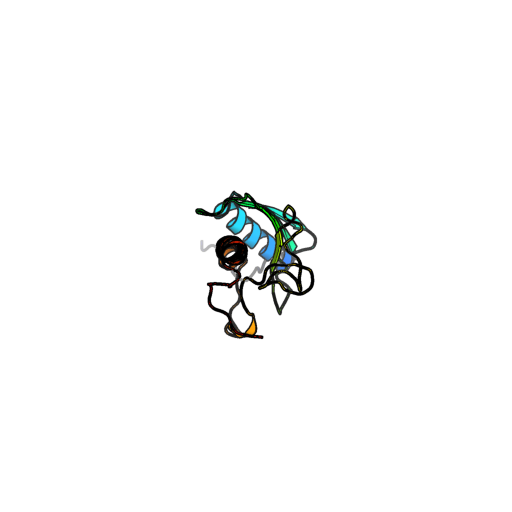6 -4.384 1.00 95.19 120 PRO A CA 1
ATOM 983 C C . PRO A 1 120 ? -8.100 -6.071 -2.856 1.00 95.19 120 PRO A C 1
ATOM 985 O O . PRO A 1 12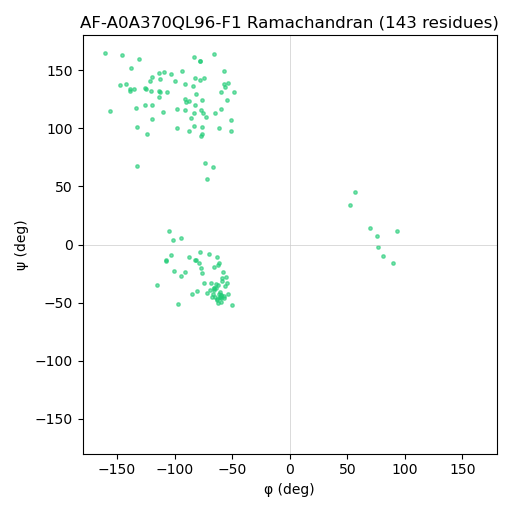0 ? -8.997 -5.601 -2.149 1.00 95.19 120 PRO A O 1
ATOM 988 N N . TRP A 1 121 ? -6.979 -6.583 -2.335 1.00 95.75 121 TRP A N 1
ATOM 989 C CA . TRP A 1 121 ? -6.746 -6.722 -0.892 1.00 95.75 121 TRP A CA 1
ATOM 990 C C . TRP A 1 121 ? -6.649 -5.378 -0.163 1.00 95.75 121 TRP A C 1
ATOM 992 O O . TRP A 1 121 ? -6.898 -5.315 1.037 1.00 95.75 121 TRP A O 1
ATOM 1002 N N . ILE A 1 122 ? -6.380 -4.269 -0.867 1.00 97.06 122 ILE A N 1
ATOM 1003 C CA . ILE A 1 122 ? -6.456 -2.920 -0.277 1.00 97.06 122 ILE A CA 1
ATOM 1004 C C . ILE A 1 122 ? -7.878 -2.648 0.227 1.00 97.06 122 ILE A C 1
ATOM 1006 O O . ILE A 1 122 ? -8.060 -2.127 1.326 1.00 97.06 122 ILE A O 1
ATOM 1010 N N . SER A 1 123 ? -8.892 -3.013 -0.563 1.00 95.94 123 SER A N 1
ATOM 1011 C CA . SER A 1 123 ? -10.293 -2.807 -0.177 1.00 95.94 123 SER A CA 1
ATOM 1012 C C . SER A 1 123 ? -10.671 -3.677 1.014 1.00 95.94 123 SER A C 1
ATOM 1014 O O . SER A 1 123 ? -11.323 -3.197 1.938 1.00 95.94 123 SER A O 1
ATOM 1016 N N . GLU A 1 124 ? -10.228 -4.933 1.007 1.00 95.31 124 GLU A N 1
ATOM 1017 C CA . GLU A 1 124 ? -10.445 -5.871 2.106 1.00 95.31 124 GLU A CA 1
ATOM 1018 C C . GLU A 1 124 ? -9.834 -5.352 3.409 1.00 95.31 124 GLU A C 1
ATOM 1020 O O . GLU A 1 124 ? -10.533 -5.241 4.417 1.00 95.31 124 GLU A O 1
ATOM 1025 N N . TRP A 1 125 ? -8.573 -4.916 3.367 1.00 96.94 125 TRP A N 1
ATOM 1026 C CA . TRP A 1 125 ? -7.885 -4.352 4.524 1.00 96.94 125 TRP A CA 1
ATOM 1027 C C . TRP A 1 125 ? -8.629 -3.143 5.105 1.00 96.94 125 TRP A C 1
ATOM 1029 O O . TRP A 1 125 ? -8.805 -3.043 6.317 1.00 96.94 125 TRP A O 1
ATOM 1039 N N . LEU A 1 126 ? -9.111 -2.231 4.253 1.00 97.62 126 LEU A N 1
ATOM 1040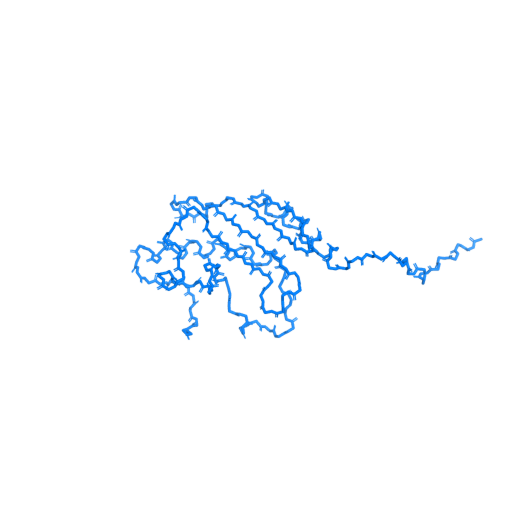 C CA . LEU A 1 126 ? -9.847 -1.035 4.682 1.00 97.62 126 LEU A CA 1
ATOM 1041 C C . LEU A 1 126 ? -11.201 -1.371 5.326 1.00 97.62 126 LEU A C 1
ATOM 1043 O O . LEU A 1 126 ? -11.571 -0.760 6.332 1.00 97.62 126 LEU A O 1
ATOM 1047 N N . VAL A 1 127 ? -11.923 -2.358 4.787 1.00 96.62 127 VAL A N 1
ATOM 1048 C CA . VAL A 1 127 ? -13.164 -2.862 5.396 1.00 96.62 127 VAL A CA 1
ATOM 1049 C C . VAL A 1 127 ? -12.865 -3.465 6.767 1.00 96.62 127 VAL A C 1
ATOM 1051 O O . VAL A 1 127 ? -13.524 -3.116 7.749 1.00 96.62 127 VAL A O 1
ATOM 1054 N N . MET A 1 128 ? -11.838 -4.313 6.861 1.00 95.69 128 MET A N 1
ATOM 1055 C CA . MET A 1 128 ? -11.437 -4.939 8.122 1.00 95.69 128 MET A CA 1
ATOM 1056 C C . MET A 1 128 ? -10.959 -3.920 9.150 1.00 95.69 128 MET A C 1
ATOM 1058 O O . MET A 1 128 ? -11.307 -4.035 10.322 1.00 95.69 128 MET A O 1
ATOM 1062 N N . TYR A 1 129 ? -10.258 -2.872 8.723 1.00 96.94 129 TYR A N 1
ATOM 1063 C CA . TYR A 1 129 ? -9.864 -1.771 9.591 1.00 96.94 129 TYR A CA 1
ATOM 1064 C C . TYR A 1 129 ? -11.076 -1.062 10.209 1.00 96.94 129 TYR A C 1
ATOM 1066 O O . TYR A 1 129 ? -11.101 -0.848 11.423 1.00 96.94 129 TYR A O 1
ATOM 1074 N N . GLU A 1 130 ? -12.114 -0.735 9.432 1.00 97.00 130 GLU A N 1
ATOM 1075 C CA . GLU A 1 130 ? -13.324 -0.118 9.994 1.00 97.00 130 GLU A CA 1
ATOM 1076 C C . GLU A 1 130 ? -14.089 -1.060 10.937 1.00 97.00 130 GLU A C 1
ATOM 1078 O O . GLU A 1 130 ? -14.597 -0.622 11.976 1.00 97.00 130 GLU A O 1
ATOM 1083 N N . LEU A 1 131 ? -14.147 -2.355 10.613 1.00 95.69 131 LEU A N 1
ATOM 1084 C CA . LEU A 1 131 ? -14.752 -3.364 11.483 1.00 95.69 131 LEU A CA 1
ATOM 1085 C C . LEU A 1 131 ? -13.964 -3.509 12.788 1.00 95.69 131 LEU A C 1
ATOM 1087 O O . LEU A 1 131 ? -14.561 -3.469 13.862 1.00 95.69 131 LEU A O 1
ATOM 1091 N N . TRP A 1 132 ? -12.637 -3.566 12.722 1.00 96.12 132 TRP A N 1
ATOM 1092 C CA . TRP A 1 132 ? -11.765 -3.588 13.892 1.00 96.12 132 TRP A CA 1
ATOM 1093 C C . TRP A 1 132 ? -11.946 -2.339 14.756 1.00 96.12 132 TRP A C 1
ATOM 1095 O O . TRP A 1 132 ? -12.107 -2.444 15.969 1.00 96.12 132 TRP A O 1
ATOM 1105 N N . LYS A 1 133 ? -12.037 -1.148 14.153 1.00 96.00 133 LYS A N 1
ATOM 1106 C CA . LYS A 1 133 ? -12.343 0.093 14.884 1.00 96.00 133 LYS A CA 1
ATOM 1107 C C . LYS A 1 133 ? -13.686 0.035 15.617 1.00 96.00 133 LYS A C 1
ATOM 1109 O O . LYS A 1 133 ? -13.832 0.701 16.640 1.00 96.00 133 LYS A O 1
ATOM 1114 N N . LYS A 1 134 ? -14.666 -0.705 15.089 1.00 95.44 134 LYS A N 1
ATOM 1115 C CA . LYS A 1 134 ? -16.012 -0.837 15.665 1.00 95.44 134 LYS A CA 1
ATOM 1116 C C . LYS A 1 134 ? -16.100 -1.923 16.738 1.00 95.44 134 LYS A C 1
ATOM 1118 O O . LYS A 1 134 ? -16.761 -1.707 17.748 1.00 95.44 134 LYS A O 1
ATOM 1123 N N . TYR A 1 135 ? -15.488 -3.079 16.500 1.00 95.62 135 TYR A N 1
ATOM 1124 C CA . TYR A 1 135 ? -15.664 -4.286 17.313 1.00 95.62 135 TYR A CA 1
ATOM 1125 C C . TYR A 1 135 ? -14.450 -4.621 18.187 1.00 95.62 135 TYR A C 1
ATOM 1127 O O . TYR A 1 135 ? -14.557 -5.455 19.079 1.00 95.62 135 TYR A O 1
ATOM 1135 N N . GLY A 1 136 ? -13.300 -3.989 17.948 1.00 93.56 136 GLY A N 1
ATOM 1136 C CA . GLY A 1 136 ? -12.053 -4.227 18.680 1.00 93.56 136 GLY A CA 1
ATOM 1137 C C . GLY A 1 136 ? -11.315 -5.512 18.292 1.00 93.56 136 GLY A C 1
ATOM 1138 O O . GLY A 1 136 ? -10.226 -5.754 18.803 1.00 93.56 136 GLY A O 1
ATOM 1139 N N . ILE A 1 137 ? -11.874 -6.312 17.382 1.00 90.50 137 ILE A N 1
ATOM 1140 C CA . ILE A 1 137 ? -11.290 -7.558 16.876 1.00 90.50 137 ILE A CA 1
ATOM 1141 C C . ILE A 1 137 ? -11.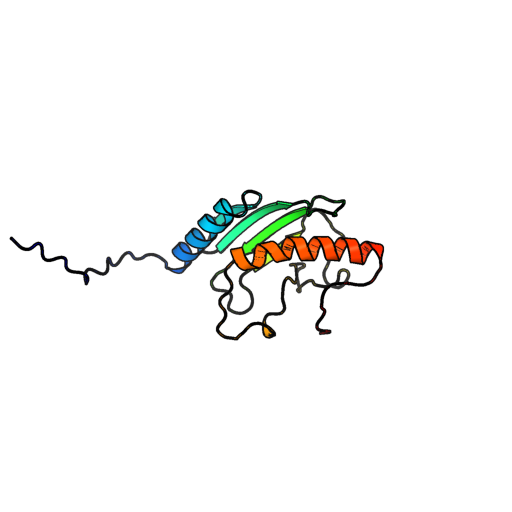122 -7.481 15.361 1.00 90.50 137 ILE A C 1
ATOM 1143 O O . ILE A 1 137 ? -11.967 -6.912 14.667 1.00 90.50 137 ILE A O 1
ATOM 1147 N N . TRP A 1 138 ? -10.014 -8.013 14.855 1.00 90.38 138 TRP A N 1
ATOM 1148 C CA . TRP A 1 138 ? -9.812 -8.169 13.420 1.00 90.38 138 TRP A CA 1
ATOM 1149 C C . TRP A 1 138 ? -10.547 -9.430 12.962 1.00 90.38 138 TRP A C 1
ATOM 1151 O O . TRP A 1 138 ? -10.438 -10.469 13.607 1.00 90.38 138 TRP A O 1
ATOM 1161 N N . LEU A 1 139 ? -11.364 -9.314 11.914 1.00 84.56 139 LEU A N 1
ATOM 1162 C CA . LEU A 1 139 ? -12.309 -10.366 11.517 1.00 84.56 139 LEU A CA 1
ATOM 1163 C C . LEU A 1 139 ? -11.858 -11.192 10.307 1.00 84.56 139 LEU A C 1
ATOM 1165 O O . LEU A 1 139 ? -12.512 -12.184 10.000 1.00 84.56 139 LEU A O 1
ATOM 1169 N N . ALA A 1 140 ? -10.789 -10.788 9.618 1.00 80.94 140 ALA A N 1
ATOM 1170 C CA . ALA A 1 140 ? -10.194 -11.600 8.560 1.00 80.94 140 ALA A CA 1
ATOM 1171 C C . ALA A 1 140 ? -9.232 -12.636 9.149 1.00 80.94 140 ALA A C 1
ATOM 1173 O O . ALA A 1 140 ? -8.778 -12.485 10.286 1.00 80.94 140 ALA A O 1
ATOM 1174 N N . ASP A 1 141 ? -8.929 -13.669 8.365 1.00 71.44 141 ASP A N 1
ATOM 1175 C CA . ASP A 1 141 ? -8.009 -14.728 8.767 1.00 71.44 141 ASP A CA 1
ATOM 1176 C C . ASP A 1 141 ? -6.662 -14.133 9.203 1.00 71.44 141 ASP A C 1
ATOM 1178 O O . ASP A 1 141 ? -6.013 -13.383 8.472 1.00 71.44 141 ASP A O 1
ATOM 1182 N N . GLU A 1 142 ? -6.250 -14.456 10.429 1.00 64.38 142 GLU A N 1
ATOM 1183 C CA . GLU A 1 142 ? -4.975 -14.028 10.994 1.00 64.38 142 GLU A CA 1
ATOM 1184 C C . GLU A 1 142 ? -4.063 -15.234 11.202 1.00 64.38 142 GLU A C 1
ATOM 1186 O O . GLU A 1 142 ? -4.397 -16.168 11.937 1.00 64.38 142 GLU A O 1
ATOM 1191 N N . VAL A 1 143 ? -2.848 -15.164 10.662 1.00 57.97 143 VAL A N 1
ATOM 1192 C CA . VAL A 1 143 ? -1.729 -15.926 11.216 1.00 57.97 143 VAL A CA 1
ATOM 1193 C C . VAL A 1 143 ? -1.139 -15.080 12.339 1.00 57.97 143 VAL A C 1
ATOM 1195 O O . VAL A 1 143 ? -0.536 -14.038 12.085 1.00 57.97 143 VAL A O 1
ATOM 1198 N N . LYS A 1 144 ? -1.332 -15.505 13.595 1.00 53.66 144 LYS A N 1
ATOM 1199 C CA . LYS A 1 144 ? -0.691 -14.855 14.748 1.00 53.66 144 LYS A CA 1
ATOM 1200 C C . LYS A 1 144 ? 0.825 -14.941 14.575 1.00 53.66 144 LYS A C 1
ATOM 1202 O O . LYS A 1 144 ? 1.374 -16.042 14.569 1.00 53.66 144 LYS A O 1
ATOM 1207 N N . HIS A 1 145 ? 1.472 -13.790 14.443 1.00 51.94 145 HIS A N 1
ATOM 1208 C CA . HIS A 1 145 ? 2.915 -13.656 14.265 1.00 51.94 145 HIS A CA 1
ATOM 1209 C C . HIS A 1 145 ? 3.546 -12.861 15.411 1.00 51.94 145 HIS A C 1
ATOM 1211 O O . HIS A 1 145 ? 2.977 -11.808 15.794 1.00 51.94 145 HIS A O 1
#

Solvent-accessible surface area (backbone atoms only — not comparable to full-atom values): 8907 Å² total; per-residue (Å²): 136,82,84,81,78,71,84,78,68,68,72,82,64,89,62,59,62,58,45,51,50,27,52,52,50,48,54,52,36,48,71,78,39,72,56,38,52,72,48,77,52,98,48,22,31,36,34,43,31,61,51,58,47,90,91,49,90,61,73,42,38,36,40,38,42,34,32,87,81,43,89,76,61,37,68,42,39,33,65,77,77,46,89,73,66,32,52,93,77,33,84,64,43,38,92,88,39,23,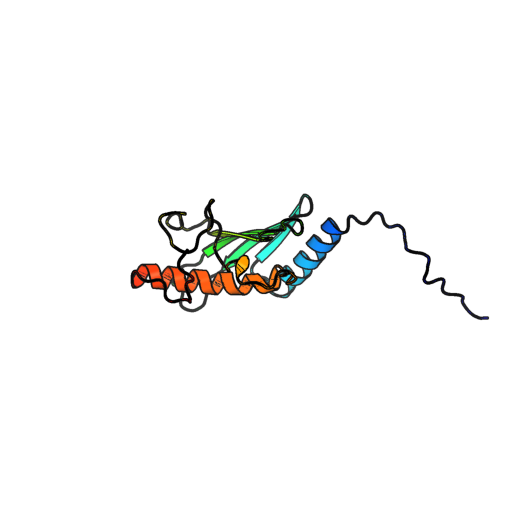59,47,72,72,62,68,84,81,47,61,94,83,64,81,81,53,70,74,76,51,54,64,38,55,46,53,52,54,46,39,50,56,46,21,75,73,70,76,47,75,81,64,97,74,82,91,124

InterPro domains:
  IPR058588 Type II CBASS E2 protein [PF26395] (25-143)

Secondary structure (DSSP, 8-state):
------TT--------HHHHHHHHHHHHHHHH-TTEEEEEETTEEEEEEEE--TT-SS-EEEEEEE-TT-SS-SEEEEE-S-TT--BTTBSSB-TTS-B--S-GGGS-TT----HHHHHHHHHHHHHHHHHHHHHSS--S-----

Foldseek 3Di:
DDDDDPPPPPVPPVPPVLLVVQVVLQVVCCVPPVQWDWDQDPSWIWIWGWDDAPPRPDIWIKIWIAGQPPLQGRIFIATDPDPQQDPPRAPQADPPSTGNLDHSVVDDSPDDDRVVNSVVSVSVSSNQRVVCVVPVDRDDDDDDD

Radius of gyration: 18.99 Å; Cα contacts (8 Å, |Δi|>4): 188; chains: 1; bounding box: 39×31×73 Å

Mean predicted aligned error: 7.49 Å

Nearest PDB structures (foldseek):
  8c0d-assembly2_F  TM=5.163E-01  e=2.222E-02  Homo sapiens
  7zlx-assembly11_K  TM=5.260E-01  e=1.738E-01  Homo sapiens
  3obx-assembly1_A  TM=5.647E-01  e=1.843E-01  Homo sapiens
  7zlx-assembly10_J  TM=5.584E-01  e=3.128E-01  Homo sapiens
  3cfi-assembly2_D  TM=3.066E-01  e=3.692E+00  Vibrio vulnificus

Sequence (145 aa):
MGVNFDINRKLKVIRNEKITAAYIQQHYVEKHFPWISTVVKDGKLLGKGKIKPNGCKKEYEILVVYDINDILRKERIFVVNDSQIQFGKTPHLYPGNSLCLYYPKDLPQNLDLNFIDVIPWISEWLVMYELWKKYGIWLADEVKH